Protein AF-A0A1S8A664-F1 (afdb_monomer_lite)

Secondary structure (DSSP, 8-state):
-PPPP----PPPP----------PPP-----S--------BBTTEEEEEEEEEEETTEEEEEEEEEEEB-TTS-B-SPPEEEEEEEEEBPTTSPBPSB-B---SSSS-SSPPPTTS-TTSSS-B-TTS-EEE----S--EEEEEETTEEEEE-----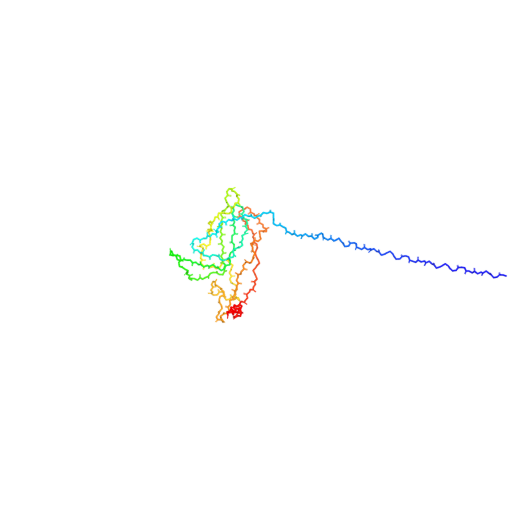EEE-TTTT------

pLDDT: mean 82.2, std 16.61, range [38.78, 96.88]

Foldseek 3Di:
DDDDDDDDDDDDDDDDDDDDDPPDPDDDDDDPDDDDDDAQDEQFKDFADWAWDDDPQKIKIKGAWMWGADPVRHTDDDIARMFIW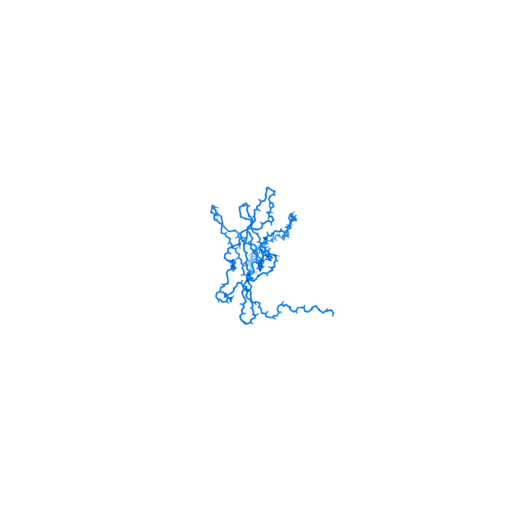MFGADPVRHTDSYTDDRPPDVAHPDADDPVQCRPDRFSQDPVRKGWHFGQNYYWAWDDDDPPDTDTDTDTDGDIGDPPPPDPPPPD

Radius of gyration: 29.85 Å; chains: 1; bounding box: 61×78×94 Å

Organism: Rosellinia necatrix (NCBI:txid77044)

Structure (mmCIF, N/CA/C/O backbone):
data_AF-A0A1S8A664-F1
#
_entry.id   AF-A0A1S8A664-F1
#
loop_
_atom_site.group_PDB
_atom_site.id
_atom_site.type_symbol
_atom_site.label_atom_id
_atom_site.label_alt_id
_atom_site.label_comp_id
_atom_site.label_asym_id
_atom_site.label_entity_id
_atom_site.label_seq_id
_atom_site.pdbx_PDB_ins_code
_atom_site.Cartn_x
_atom_site.Cartn_y
_atom_site.Cartn_z
_atom_site.occupancy
_atom_site.B_iso_or_equiv
_atom_site.auth_seq_id
_atom_site.auth_comp_id
_atom_site.auth_asym_id
_atom_site.auth_atom_id
_atom_site.pdbx_PDB_model_num
ATOM 1 N N . MET A 1 1 ? 40.380 54.993 78.491 1.00 42.16 1 MET A N 1
ATOM 2 C CA . MET A 1 1 ? 39.897 53.641 78.127 1.00 42.16 1 MET A CA 1
ATOM 3 C C . MET A 1 1 ? 39.178 53.740 76.793 1.00 42.16 1 MET A C 1
ATOM 5 O O . MET A 1 1 ? 38.246 54.526 76.678 1.00 42.16 1 MET A O 1
ATOM 9 N N . ALA A 1 2 ? 39.703 53.062 75.774 1.00 38.78 2 ALA A N 1
ATOM 10 C CA . ALA A 1 2 ? 39.316 53.223 74.375 1.00 38.78 2 ALA A CA 1
ATOM 11 C C . ALA A 1 2 ? 37.950 52.585 74.067 1.00 38.78 2 ALA A C 1
ATOM 13 O O . ALA A 1 2 ? 37.656 51.483 74.523 1.00 38.78 2 ALA A O 1
ATOM 14 N N . ARG A 1 3 ? 37.125 53.288 73.281 1.00 41.34 3 ARG A N 1
ATOM 15 C CA . ARG A 1 3 ? 35.865 52.784 72.720 1.00 41.34 3 ARG A CA 1
ATOM 16 C C . ARG A 1 3 ? 36.185 51.988 71.453 1.00 41.34 3 ARG A C 1
ATOM 18 O O . ARG A 1 3 ? 36.718 52.558 70.507 1.00 41.34 3 ARG A O 1
ATOM 25 N N . SER A 1 4 ? 35.873 50.694 71.450 1.00 48.16 4 SER A N 1
ATOM 26 C CA . SER A 1 4 ? 36.047 49.810 70.292 1.00 48.16 4 SER A CA 1
ATOM 27 C C . SER A 1 4 ? 34.729 49.717 69.522 1.00 48.16 4 SER A C 1
ATOM 29 O O . SER A 1 4 ? 33.709 49.323 70.088 1.00 48.16 4 SER A O 1
ATOM 31 N N . ALA A 1 5 ? 34.735 50.139 68.258 1.00 45.88 5 ALA A N 1
ATOM 32 C CA . ALA A 1 5 ? 33.584 50.086 67.365 1.00 45.88 5 ALA A CA 1
ATOM 33 C C . ALA A 1 5 ? 33.401 48.661 66.820 1.00 45.88 5 ALA A C 1
ATOM 35 O O . ALA A 1 5 ? 34.325 48.081 66.253 1.00 45.88 5 ALA A O 1
ATOM 36 N N . CYS A 1 6 ? 32.206 48.099 67.001 1.00 44.47 6 CYS A N 1
ATOM 37 C CA . CYS A 1 6 ? 31.838 46.780 66.499 1.00 44.47 6 CYS A CA 1
ATOM 38 C C . CYS A 1 6 ? 31.280 46.926 65.072 1.00 44.47 6 CYS A C 1
ATOM 40 O O . CYS A 1 6 ? 30.223 47.523 64.872 1.00 44.47 6 CYS A O 1
ATOM 42 N N . LEU A 1 7 ? 32.024 46.428 64.082 1.00 44.91 7 LEU A N 1
ATOM 43 C CA . LEU A 1 7 ? 31.610 46.345 62.681 1.00 44.91 7 LEU A CA 1
ATOM 44 C C . LEU A 1 7 ? 30.548 45.246 62.514 1.00 44.91 7 LEU A C 1
ATOM 46 O O . LEU A 1 7 ? 30.827 44.070 62.738 1.00 44.91 7 LEU A O 1
ATOM 50 N N . PHE A 1 8 ? 29.345 45.629 62.087 1.00 41.75 8 PHE A N 1
ATOM 51 C CA . PHE A 1 8 ? 28.297 44.706 61.652 1.00 41.75 8 PHE A CA 1
ATOM 52 C C . PHE A 1 8 ? 28.567 44.257 60.206 1.00 41.75 8 PHE A C 1
ATOM 54 O O . PHE A 1 8 ? 28.434 45.053 59.278 1.00 41.75 8 PHE A O 1
ATOM 61 N N . LEU A 1 9 ? 28.920 42.983 60.004 1.00 50.38 9 LEU A N 1
ATOM 62 C CA . LEU A 1 9 ? 28.879 42.331 58.690 1.00 50.38 9 LEU A CA 1
ATOM 63 C C . LEU A 1 9 ? 27.500 41.681 58.505 1.00 50.38 9 LEU A C 1
ATOM 65 O O . LEU A 1 9 ? 27.182 40.689 59.158 1.00 50.38 9 LEU A O 1
ATOM 69 N N . GLY A 1 10 ? 26.676 42.254 57.626 1.00 47.75 10 GLY A N 1
ATOM 70 C CA . GLY A 1 10 ? 25.411 41.659 57.194 1.00 47.75 10 GLY A CA 1
ATOM 71 C C . GLY A 1 10 ? 25.650 40.536 56.182 1.00 47.75 10 GLY A C 1
ATOM 72 O O . GLY A 1 10 ? 26.307 40.749 55.166 1.00 47.75 10 GLY A O 1
ATOM 73 N N . ALA A 1 11 ? 25.118 39.345 56.454 1.00 55.06 11 ALA A N 1
ATOM 74 C CA . ALA A 1 11 ? 25.136 38.219 55.526 1.00 55.06 11 ALA A CA 1
ATOM 75 C C . ALA A 1 11 ? 23.956 38.327 54.541 1.00 55.06 11 ALA A C 1
ATOM 77 O O . ALA A 1 11 ? 22.799 38.317 54.959 1.00 55.06 11 ALA A O 1
ATOM 78 N N . LEU A 1 12 ? 24.242 38.422 53.237 1.00 46.81 12 LEU A N 1
ATOM 79 C CA . LEU A 1 12 ? 23.242 38.225 52.183 1.00 46.81 12 LEU A CA 1
ATOM 80 C C . LEU A 1 12 ? 22.951 36.724 52.035 1.00 46.81 12 LEU A C 1
ATOM 82 O O . LEU A 1 12 ? 23.844 35.948 51.700 1.00 46.81 12 LEU A O 1
ATOM 86 N N . LEU A 1 13 ? 21.696 36.329 52.246 1.00 49.38 13 LEU A N 1
ATOM 87 C CA . LEU A 1 13 ? 21.186 35.000 51.908 1.00 49.38 13 LEU A CA 1
ATOM 88 C C . LEU A 1 13 ? 20.773 34.984 50.427 1.00 49.38 13 LEU A C 1
ATOM 90 O O . LEU A 1 13 ? 19.868 35.712 50.025 1.00 49.38 13 LEU A O 1
ATOM 94 N N . LEU A 1 14 ? 21.442 34.161 49.614 1.00 50.53 14 LEU A N 1
ATOM 95 C CA . LEU A 1 14 ? 20.975 33.779 48.278 1.00 50.53 14 LEU A CA 1
ATOM 96 C C . LEU A 1 14 ? 20.000 32.604 48.429 1.00 50.53 14 LEU A C 1
ATOM 98 O O . LEU A 1 14 ? 20.417 31.499 48.774 1.00 50.53 14 LEU A O 1
ATOM 102 N N . GLU A 1 15 ? 18.716 32.817 48.148 1.00 54.19 15 GLU A N 1
ATOM 103 C CA . GLU A 1 15 ? 17.753 31.721 48.020 1.00 54.19 15 GLU A CA 1
ATOM 104 C C . GLU A 1 15 ? 17.854 31.104 46.619 1.00 54.19 15 GLU A C 1
ATOM 106 O O . GLU A 1 15 ? 17.542 31.734 45.607 1.00 54.19 15 GLU A O 1
ATOM 111 N N . SER A 1 16 ? 18.306 29.852 46.543 1.00 59.06 16 SER A N 1
ATOM 112 C CA . SER A 1 16 ? 18.262 29.065 45.313 1.00 59.06 16 SER A CA 1
ATOM 113 C C . SER A 1 16 ? 16.860 28.484 45.119 1.00 59.06 16 SER A C 1
ATOM 115 O O . SER A 1 16 ? 16.439 27.605 45.873 1.00 59.06 16 SER A O 1
ATOM 117 N N . VAL A 1 17 ? 16.147 28.922 44.082 1.00 61.72 17 VAL A N 1
ATOM 118 C CA . VAL A 1 17 ? 14.888 28.295 43.659 1.00 61.72 17 VAL A CA 1
ATOM 119 C C . VAL A 1 17 ? 15.218 26.995 42.921 1.00 61.72 17 VAL A C 1
A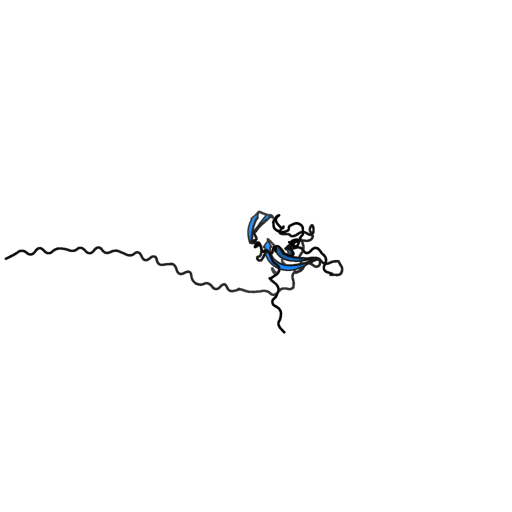TOM 121 O O . VAL A 1 17 ? 15.634 27.006 41.763 1.00 61.72 17 VAL A O 1
ATOM 124 N N . ALA A 1 18 ? 15.075 25.856 43.598 1.00 65.19 18 ALA A N 1
ATOM 125 C CA . ALA A 1 18 ? 15.209 24.551 42.964 1.00 65.19 18 ALA A CA 1
ATOM 126 C C . ALA A 1 18 ? 13.963 24.267 42.107 1.00 65.19 18 ALA A C 1
ATOM 128 O O . ALA A 1 18 ? 12.863 24.080 42.627 1.00 65.19 18 ALA A O 1
ATOM 129 N N . SER A 1 19 ? 14.125 24.226 40.782 1.00 66.25 19 SER A N 1
ATOM 130 C CA . SER A 1 19 ? 13.090 23.716 39.880 1.00 66.25 19 SER A CA 1
ATOM 131 C C . SER A 1 19 ? 13.012 22.197 40.039 1.00 66.25 19 SER A C 1
ATOM 133 O O . SER A 1 19 ? 13.909 21.468 39.614 1.00 66.25 19 SER A O 1
ATOM 135 N N . ALA A 1 20 ? 11.959 21.706 40.691 1.00 69.81 20 ALA A N 1
ATOM 136 C CA . ALA A 1 20 ? 11.691 20.279 40.761 1.00 69.81 20 ALA A CA 1
ATOM 137 C C . ALA A 1 20 ? 11.272 19.785 39.368 1.00 69.81 20 ALA A C 1
ATOM 139 O O . ALA A 1 20 ? 10.155 20.037 38.912 1.00 69.81 20 ALA A O 1
ATOM 140 N N . ALA A 1 21 ? 12.170 19.082 38.676 1.00 73.94 21 ALA A N 1
ATOM 141 C CA . ALA A 1 21 ? 11.826 18.390 37.442 1.00 73.94 21 ALA A CA 1
ATOM 142 C C . ALA A 1 21 ? 10.744 17.341 37.746 1.00 73.94 21 ALA A C 1
ATOM 144 O O . ALA A 1 21 ? 10.969 16.400 38.510 1.00 73.94 21 ALA A O 1
ATOM 145 N N . VAL A 1 22 ? 9.557 17.497 37.157 1.00 74.06 22 VAL A N 1
ATOM 146 C CA . VAL A 1 22 ? 8.490 16.497 37.258 1.00 74.06 22 VAL A CA 1
ATOM 147 C C . VAL A 1 22 ? 8.970 15.223 36.563 1.00 74.06 22 VAL A C 1
ATOM 149 O O . VAL A 1 22 ? 9.034 15.154 35.335 1.00 74.06 22 VAL A O 1
ATOM 152 N N . SER A 1 23 ? 9.316 14.209 37.354 1.00 76.62 23 SER A N 1
ATOM 153 C CA . SER A 1 23 ? 9.655 12.883 36.844 1.00 76.62 23 SER A CA 1
ATOM 154 C C . SER A 1 23 ? 8.410 12.265 36.208 1.00 76.62 23 SER A C 1
ATOM 156 O O . SER A 1 23 ? 7.440 11.930 36.894 1.00 76.62 23 SER A O 1
ATOM 158 N N . LYS A 1 24 ? 8.400 12.153 34.875 1.00 78.88 24 LYS A N 1
ATOM 159 C CA . LYS A 1 24 ? 7.338 11.434 34.166 1.00 78.88 24 LYS A CA 1
ATOM 160 C C . LYS A 1 24 ? 7.424 9.965 34.567 1.00 78.88 24 LYS A C 1
ATOM 162 O O . LYS A 1 24 ? 8.469 9.339 34.411 1.00 78.88 24 LYS A O 1
ATOM 167 N N . ARG A 1 25 ? 6.321 9.411 35.076 1.00 79.31 25 ARG A N 1
ATOM 168 C CA . ARG A 1 25 ? 6.238 7.988 35.417 1.00 79.31 25 ARG A CA 1
ATOM 169 C C . ARG A 1 25 ? 6.588 7.167 34.173 1.00 79.31 25 ARG A C 1
ATOM 171 O O . ARG A 1 25 ? 5.956 7.337 33.132 1.00 79.31 25 ARG A O 1
ATOM 178 N N . ALA A 1 26 ? 7.572 6.281 34.296 1.00 81.31 26 ALA A N 1
ATOM 179 C CA . ALA A 1 26 ? 7.859 5.303 33.259 1.00 81.31 26 ALA A CA 1
ATOM 180 C C . ALA A 1 26 ? 6.597 4.462 33.016 1.00 81.31 26 ALA A C 1
ATOM 182 O O . ALA A 1 26 ? 6.037 3.880 33.947 1.00 81.31 26 ALA A O 1
ATOM 183 N N . PHE A 1 27 ? 6.124 4.439 31.774 1.00 85.38 27 PHE A N 1
ATOM 184 C CA . PHE A 1 27 ? 4.978 3.646 31.355 1.00 85.38 27 PHE A CA 1
ATOM 185 C C . PHE A 1 27 ? 5.459 2.616 30.344 1.00 85.38 27 PHE A C 1
ATOM 187 O O . PHE A 1 27 ? 6.067 2.971 29.337 1.00 85.38 27 PHE A O 1
ATOM 194 N N . THR A 1 28 ? 5.187 1.344 30.623 1.00 89.88 28 THR A N 1
ATOM 195 C CA . THR A 1 28 ? 5.385 0.272 29.649 1.00 89.88 28 THR A CA 1
ATOM 196 C C . THR A 1 28 ? 4.029 -0.007 29.010 1.00 89.88 28 THR A C 1
ATOM 198 O O . THR A 1 28 ? 3.142 -0.496 29.713 1.00 89.88 28 THR A O 1
ATOM 201 N N . PRO A 1 29 ? 3.816 0.328 27.726 1.00 86.12 29 PRO A N 1
ATOM 202 C CA . PRO A 1 29 ? 2.579 -0.018 27.044 1.00 86.12 29 PRO A CA 1
ATOM 203 C C . PRO A 1 29 ? 2.414 -1.537 27.019 1.00 86.12 29 PRO A C 1
ATOM 205 O O . PRO A 1 29 ? 3.325 -2.265 26.633 1.00 86.12 29 PRO A O 1
ATOM 208 N N . THR A 1 30 ? 1.240 -2.009 27.425 1.00 89.25 30 THR A N 1
ATOM 209 C CA . THR A 1 30 ? 0.866 -3.421 27.361 1.00 89.25 30 THR A CA 1
ATOM 210 C C . THR A 1 30 ? -0.339 -3.595 26.447 1.00 89.25 30 THR A C 1
ATOM 212 O O . THR A 1 30 ? -1.238 -2.752 26.391 1.00 89.25 30 THR A O 1
ATOM 215 N N . VAL A 1 31 ? -0.355 -4.694 25.694 1.00 87.38 31 VAL A N 1
ATOM 216 C CA . VAL A 1 31 ? -1.506 -5.064 24.867 1.00 87.38 31 VAL A CA 1
ATOM 217 C C . VAL A 1 31 ? -2.612 -5.564 25.791 1.00 87.38 31 VAL A C 1
ATOM 219 O O . VAL A 1 31 ? -2.407 -6.515 26.539 1.00 87.38 31 VAL A O 1
ATOM 222 N N . LYS A 1 32 ? -3.792 -4.936 25.738 1.00 89.88 32 LYS A N 1
ATOM 223 C CA . LYS A 1 32 ? -4.950 -5.350 26.549 1.00 89.88 32 LYS A CA 1
ATOM 224 C C . LYS A 1 32 ? -5.502 -6.713 26.114 1.00 89.88 32 LYS A C 1
ATOM 226 O O . LYS A 1 32 ? -5.881 -7.518 26.955 1.00 89.88 32 LYS A O 1
ATOM 231 N N . SER A 1 33 ? -5.566 -6.951 24.807 1.00 89.31 33 SER A N 1
ATOM 232 C CA . SER A 1 33 ? -6.053 -8.191 24.200 1.00 89.31 33 SER A CA 1
ATOM 233 C C . SER A 1 33 ? -5.615 -8.269 22.740 1.00 89.31 33 SER A C 1
ATOM 235 O O . SER A 1 33 ? -5.504 -7.236 22.080 1.00 89.31 33 SER A O 1
ATOM 237 N N . ALA A 1 34 ? -5.438 -9.482 22.223 1.00 86.88 34 ALA A N 1
ATOM 238 C CA . ALA A 1 34 ? -5.231 -9.750 20.803 1.00 86.88 34 ALA A CA 1
ATOM 239 C C . ALA A 1 34 ? -6.225 -10.824 20.347 1.00 86.88 34 ALA A C 1
ATOM 241 O O . ALA A 1 34 ? -6.526 -11.748 21.099 1.00 86.88 34 ALA A O 1
ATOM 242 N N . THR A 1 35 ? -6.747 -10.689 19.130 1.00 85.00 35 THR A N 1
ATOM 243 C CA . THR A 1 35 ? -7.629 -11.685 18.507 1.00 85.00 35 THR A CA 1
ATOM 244 C C . THR A 1 35 ? -6.914 -12.256 17.296 1.00 85.00 35 THR A C 1
ATOM 246 O O . THR A 1 35 ? -6.443 -11.497 16.450 1.00 85.00 35 THR A O 1
ATOM 249 N N 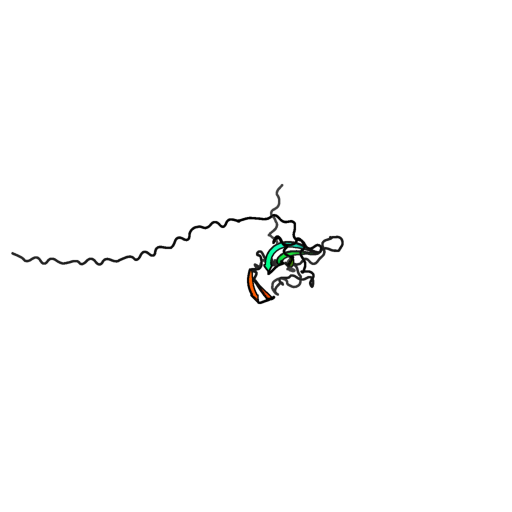. VAL A 1 36 ? -6.815 -13.582 17.222 1.00 86.62 36 VAL A N 1
ATOM 250 C CA . VAL A 1 36 ? -6.307 -14.265 16.030 1.00 86.62 36 VAL A CA 1
ATOM 251 C C . VAL A 1 36 ? -7.447 -14.375 15.030 1.00 86.62 36 VAL A C 1
ATOM 253 O O . VAL A 1 36 ? -8.538 -14.827 15.373 1.00 86.62 36 VAL A O 1
ATOM 256 N N . ILE A 1 37 ? -7.185 -13.962 13.798 1.00 86.19 37 ILE A N 1
ATOM 257 C CA . ILE A 1 37 ? -8.124 -14.052 12.684 1.00 86.19 37 ILE A CA 1
ATOM 258 C C . ILE A 1 37 ? -7.475 -14.799 11.519 1.00 86.19 37 ILE A C 1
ATOM 260 O O . ILE A 1 37 ? -6.257 -14.980 11.488 1.00 86.19 37 ILE A O 1
ATOM 264 N N . GLY A 1 38 ? -8.304 -15.257 10.579 1.00 86.44 38 GLY A N 1
ATOM 265 C CA . GLY A 1 38 ? -7.831 -15.873 9.341 1.00 86.44 38 GLY A CA 1
ATOM 266 C C . GLY A 1 38 ? -7.071 -14.889 8.449 1.00 86.44 38 GLY A C 1
ATOM 267 O O . GLY A 1 38 ? -7.039 -13.686 8.708 1.00 86.44 38 GLY A O 1
ATOM 268 N N . ASN A 1 39 ? -6.477 -15.410 7.374 1.00 87.94 39 ASN A N 1
ATOM 269 C CA . ASN A 1 39 ? -5.797 -14.568 6.399 1.00 87.94 39 ASN A CA 1
ATOM 270 C C . ASN A 1 39 ? -6.799 -13.628 5.714 1.00 87.94 39 ASN A C 1
ATOM 272 O O . ASN A 1 39 ? -7.818 -14.084 5.194 1.00 87.94 39 ASN A O 1
ATOM 276 N N . ILE A 1 40 ? -6.493 -12.334 5.715 1.00 89.38 40 ILE A N 1
ATOM 277 C CA . ILE A 1 40 ? -7.262 -11.314 5.006 1.00 89.38 40 ILE A CA 1
ATOM 278 C C . ILE A 1 40 ? -6.634 -11.162 3.621 1.00 89.38 40 ILE A C 1
ATOM 280 O O . ILE A 1 40 ? -5.477 -10.760 3.517 1.00 89.38 40 ILE A O 1
ATOM 284 N N . ALA A 1 41 ? -7.369 -11.512 2.566 1.00 89.69 41 ALA A N 1
ATOM 285 C CA . ALA A 1 41 ? -6.800 -11.680 1.234 1.00 89.69 41 ALA A CA 1
ATOM 286 C C . ALA A 1 41 ? -7.741 -11.242 0.110 1.00 89.69 41 ALA A C 1
ATOM 288 O O . ALA A 1 41 ? -8.963 -11.199 0.253 1.00 89.69 41 ALA A O 1
ATOM 289 N N . ASP A 1 42 ? -7.137 -10.959 -1.037 1.00 88.94 42 ASP A N 1
ATOM 290 C CA . ASP A 1 42 ? -7.807 -10.735 -2.311 1.00 88.94 42 ASP A CA 1
ATOM 291 C C . ASP A 1 42 ? -7.457 -11.903 -3.242 1.00 88.94 42 ASP A C 1
ATOM 293 O O . ASP A 1 42 ? -6.282 -12.253 -3.367 1.00 88.94 42 ASP A O 1
ATOM 297 N N . PRO A 1 43 ? -8.447 -12.549 -3.878 1.00 87.19 43 PRO A N 1
ATOM 298 C CA . PRO A 1 43 ? -8.197 -13.727 -4.702 1.00 87.19 43 PRO A CA 1
ATOM 299 C C . PRO A 1 43 ? -7.383 -13.429 -5.970 1.00 87.19 43 PRO A C 1
ATOM 301 O O . PRO A 1 43 ? -6.838 -14.356 -6.563 1.00 87.19 43 PRO A O 1
ATOM 304 N N . ALA A 1 44 ? -7.292 -12.168 -6.404 1.00 86.75 44 ALA A N 1
ATOM 305 C CA . ALA A 1 44 ? -6.600 -11.792 -7.637 1.00 86.75 44 ALA A CA 1
ATOM 306 C C . ALA A 1 44 ? -5.148 -11.331 -7.419 1.00 86.75 44 ALA A C 1
ATOM 308 O O . ALA A 1 44 ? -4.412 -11.125 -8.390 1.00 86.75 44 ALA A O 1
ATOM 309 N N . ILE A 1 45 ? -4.726 -11.118 -6.170 1.00 88.62 45 ILE A N 1
ATOM 310 C CA . ILE A 1 45 ? -3.447 -10.480 -5.854 1.00 88.62 45 ILE A CA 1
ATOM 311 C C . ILE A 1 45 ? -2.934 -10.897 -4.478 1.00 88.62 45 ILE A C 1
ATOM 313 O O . ILE A 1 45 ? -3.643 -10.833 -3.478 1.00 88.62 45 ILE A O 1
ATOM 317 N N . ASN A 1 46 ? -1.655 -11.248 -4.411 1.00 90.06 46 ASN A N 1
ATOM 318 C CA . ASN A 1 46 ? -0.955 -11.400 -3.146 1.00 90.06 46 ASN A CA 1
ATOM 319 C C . ASN A 1 46 ? -0.373 -10.057 -2.725 1.00 90.06 46 ASN A C 1
ATOM 321 O O . ASN A 1 46 ? 0.328 -9.404 -3.500 1.00 90.06 46 ASN A O 1
ATOM 325 N N . ARG A 1 47 ? -0.698 -9.644 -1.504 1.00 89.56 47 ARG A N 1
ATOM 326 C CA . ARG A 1 47 ? -0.240 -8.396 -0.909 1.00 89.56 47 ARG A CA 1
ATOM 327 C C . ARG A 1 47 ? 0.704 -8.718 0.232 1.00 89.56 47 ARG A C 1
ATOM 329 O O . ARG A 1 47 ? 0.325 -9.427 1.162 1.00 89.56 47 ARG A O 1
ATOM 336 N N . ASP A 1 48 ? 1.905 -8.160 0.181 1.00 84.56 48 ASP A N 1
ATOM 337 C CA . ASP A 1 48 ? 2.866 -8.319 1.259 1.00 84.56 48 ASP A CA 1
ATOM 338 C C . ASP A 1 48 ? 2.692 -7.214 2.317 1.00 84.56 48 ASP A C 1
ATOM 340 O O . ASP A 1 48 ? 2.577 -6.025 2.008 1.00 84.56 48 ASP A O 1
ATOM 344 N N . SER A 1 49 ? 2.721 -7.611 3.594 1.00 88.00 49 SER A N 1
ATOM 345 C CA . SER A 1 49 ? 2.960 -6.716 4.731 1.00 88.00 49 SER A CA 1
ATOM 346 C C . SER A 1 49 ? 2.042 -5.488 4.786 1.00 88.00 49 SER A C 1
ATOM 348 O O . SER A 1 49 ? 2.479 -4.342 4.663 1.00 88.00 49 SER A O 1
ATOM 350 N N . CYS A 1 50 ? 0.749 -5.731 4.974 1.00 90.75 50 CYS A N 1
ATOM 351 C CA . CYS A 1 50 ? -0.254 -4.678 5.050 1.00 90.75 50 CYS A CA 1
ATOM 352 C C . CYS A 1 50 ? -0.332 -4.013 6.431 1.00 90.75 50 CYS A C 1
ATOM 354 O O . CYS A 1 50 ? -0.312 -4.681 7.464 1.00 90.75 50 CYS A O 1
ATOM 356 N N . GLY A 1 51 ? -0.538 -2.697 6.436 1.00 92.19 51 GLY A N 1
ATOM 357 C CA . GLY A 1 51 ? -1.050 -1.947 7.581 1.00 92.19 51 GLY A CA 1
ATOM 358 C C . GLY A 1 51 ? -2.505 -1.542 7.350 1.00 92.19 51 GLY A C 1
ATOM 359 O O . GLY A 1 51 ? -2.880 -1.216 6.222 1.00 92.19 51 GLY A O 1
ATOM 360 N N . SER A 1 52 ? -3.325 -1.535 8.406 1.00 92.94 52 SER A N 1
ATOM 361 C CA . SER A 1 52 ? -4.737 -1.142 8.316 1.00 92.94 52 SER A CA 1
ATOM 362 C C . SER A 1 52 ? -5.150 -0.066 9.297 1.00 92.94 52 SER A C 1
ATOM 364 O O . SER A 1 52 ? -4.753 -0.096 10.463 1.00 92.94 52 SER A O 1
ATOM 366 N N . VAL A 1 53 ? -6.064 0.793 8.856 1.00 94.12 53 VAL A N 1
ATOM 367 C CA . VAL A 1 53 ? -6.797 1.719 9.719 1.00 94.12 53 VAL A CA 1
ATOM 368 C C . VAL A 1 53 ? -8.299 1.519 9.554 1.00 94.12 53 VAL A C 1
ATOM 370 O O . VAL A 1 53 ? -8.790 1.240 8.461 1.00 94.12 53 VAL A O 1
ATOM 373 N N . ARG A 1 54 ? -9.052 1.653 10.646 1.00 93.50 54 ARG A N 1
ATOM 374 C CA . ARG A 1 54 ? -10.515 1.633 10.596 1.00 93.50 54 ARG A CA 1
ATOM 375 C C . ARG A 1 54 ? -11.038 2.982 10.106 1.00 93.50 54 ARG A C 1
ATOM 377 O O . ARG A 1 54 ? -10.715 4.015 10.686 1.00 93.50 54 ARG A O 1
ATOM 384 N N . ILE A 1 55 ? -11.885 2.955 9.083 1.00 93.44 55 ILE A N 1
ATOM 385 C CA . ILE A 1 55 ? -12.605 4.112 8.549 1.00 93.44 55 ILE A CA 1
ATOM 386 C C . ILE A 1 55 ? -14.089 3.741 8.493 1.00 93.44 55 ILE A C 1
ATOM 388 O O . ILE A 1 55 ? -14.513 2.938 7.663 1.00 93.44 55 ILE A O 1
ATOM 392 N N . GLY A 1 56 ? -14.874 4.306 9.414 1.00 91.00 56 GLY A N 1
ATOM 393 C CA . GLY A 1 56 ? -16.282 3.947 9.588 1.00 91.00 56 GLY A CA 1
ATOM 394 C C . GLY A 1 56 ? -16.464 2.471 9.964 1.00 91.00 56 GLY A C 1
ATOM 395 O O . GLY A 1 56 ? -15.925 1.987 10.968 1.00 91.00 56 GLY A O 1
ATOM 396 N N . ASP A 1 57 ? -17.234 1.764 9.145 1.00 91.62 57 ASP A N 1
ATOM 397 C CA . ASP A 1 57 ? -17.551 0.336 9.228 1.00 91.62 57 ASP A CA 1
ATOM 398 C C . ASP A 1 57 ? -16.636 -0.542 8.356 1.00 91.62 57 ASP A C 1
ATOM 400 O O . ASP A 1 57 ? -16.913 -1.724 8.150 1.00 91.62 57 ASP A O 1
ATOM 404 N N . ARG A 1 58 ? -15.510 0.004 7.876 1.00 93.94 58 ARG A N 1
ATOM 405 C CA . ARG A 1 58 ? -14.544 -0.715 7.036 1.00 93.94 58 ARG A CA 1
ATOM 406 C C . ARG A 1 58 ? -13.108 -0.556 7.522 1.00 93.94 58 ARG A C 1
ATOM 408 O O . ARG A 1 58 ? -12.749 0.430 8.166 1.00 93.94 58 ARG A O 1
ATOM 415 N N . ALA A 1 59 ? -12.270 -1.530 7.199 1.00 94.50 59 ALA A N 1
ATOM 416 C CA . ALA A 1 59 ? -10.823 -1.443 7.316 1.00 94.50 59 ALA A CA 1
ATOM 417 C C . ALA A 1 59 ? -10.242 -1.005 5.969 1.00 94.50 59 ALA A C 1
ATOM 419 O O . ALA A 1 59 ? -10.538 -1.615 4.942 1.00 94.50 59 ALA A O 1
ATOM 420 N N . PHE A 1 60 ? -9.422 0.041 5.981 1.00 94.44 60 PHE A N 1
ATOM 421 C CA . PHE A 1 60 ? -8.614 0.453 4.842 1.00 94.44 60 PHE A CA 1
ATOM 422 C C . PHE A 1 60 ? -7.208 -0.111 4.993 1.00 94.44 60 PHE A C 1
ATOM 424 O O . PHE A 1 60 ? -6.555 0.137 6.008 1.00 94.44 60 PHE A O 1
ATOM 431 N N . TRP A 1 61 ? -6.752 -0.846 3.986 1.00 93.25 61 TRP A N 1
ATOM 432 C CA . TRP A 1 61 ? -5.453 -1.503 3.951 1.00 93.25 61 TRP A CA 1
ATOM 433 C C . TRP A 1 61 ? -4.534 -0.786 2.979 1.00 93.25 61 TRP A C 1
ATOM 435 O O . TRP A 1 61 ? -4.919 -0.520 1.842 1.00 93.25 61 TRP A O 1
ATOM 445 N N . THR A 1 62 ? -3.298 -0.558 3.399 1.00 93.00 62 THR A N 1
ATOM 446 C CA . THR A 1 62 ? -2.191 -0.204 2.509 1.00 93.00 62 THR A CA 1
ATOM 447 C C . THR A 1 62 ? -1.112 -1.257 2.653 1.00 93.00 62 THR A C 1
ATOM 449 O O . THR A 1 62 ? -0.689 -1.550 3.772 1.00 93.00 62 THR A O 1
ATOM 452 N N . CYS A 1 63 ? -0.676 -1.821 1.537 1.00 91.06 63 CYS A N 1
ATOM 453 C CA . CYS A 1 63 ? 0.242 -2.949 1.515 1.00 91.06 63 CYS A CA 1
ATOM 454 C C . CYS A 1 63 ? 1.489 -2.624 0.705 1.00 91.06 63 CYS A C 1
ATOM 456 O O . CYS A 1 63 ? 1.445 -1.810 -0.225 1.00 91.06 63 CYS A O 1
ATOM 458 N N . ARG A 1 64 ? 2.587 -3.283 1.070 1.00 90.94 64 ARG A N 1
ATOM 459 C CA . ARG A 1 64 ? 3.827 -3.311 0.295 1.00 90.94 64 ARG A CA 1
ATOM 460 C C . ARG A 1 64 ? 3.679 -4.337 -0.834 1.00 90.94 64 ARG A C 1
ATOM 462 O O . ARG A 1 64 ? 2.707 -5.090 -0.858 1.00 90.94 64 ARG A O 1
ATOM 469 N N . ASP A 1 65 ? 4.601 -4.290 -1.792 1.00 88.00 65 ASP A N 1
ATOM 470 C CA . ASP A 1 65 ? 4.903 -5.303 -2.813 1.00 88.00 65 ASP A CA 1
ATOM 471 C C . ASP A 1 65 ? 3.739 -6.256 -3.132 1.00 88.00 65 ASP A C 1
ATOM 473 O O . ASP A 1 65 ? 3.469 -7.235 -2.440 1.00 88.00 65 ASP A O 1
ATOM 477 N N . SER A 1 66 ? 3.002 -5.931 -4.189 1.00 89.69 66 SER A N 1
ATOM 478 C CA . SER A 1 66 ? 1.780 -6.626 -4.566 1.00 89.69 66 SER A CA 1
ATOM 479 C C . SER A 1 66 ? 1.933 -7.340 -5.910 1.00 89.69 66 SER A C 1
ATOM 481 O O . SER A 1 66 ? 2.334 -6.740 -6.912 1.00 89.69 66 SER A O 1
ATOM 483 N N . GLN A 1 67 ? 1.611 -8.633 -5.910 1.00 91.31 67 GLN A N 1
ATOM 484 C CA . GLN A 1 67 ? 1.829 -9.577 -7.002 1.00 91.31 67 GLN A CA 1
ATOM 485 C C . GLN A 1 67 ? 0.482 -10.076 -7.539 1.00 91.31 67 GLN A C 1
ATOM 487 O O . GLN A 1 67 ? -0.189 -10.847 -6.850 1.00 91.31 67 GLN A O 1
ATOM 492 N N . PRO A 1 68 ? 0.055 -9.656 -8.745 1.00 89.75 68 PRO A N 1
ATOM 493 C CA . PRO A 1 68 ? -1.180 -10.155 -9.338 1.00 89.75 68 PRO A CA 1
ATOM 494 C C . PRO A 1 68 ? -1.044 -11.608 -9.800 1.00 89.75 68 PRO A C 1
ATOM 496 O O . PRO A 1 68 ? 0.057 -12.067 -10.122 1.00 89.75 68 PRO A O 1
ATOM 499 N N . TYR A 1 69 ? -2.180 -12.291 -9.909 1.00 88.81 69 TYR A N 1
ATOM 500 C CA . TYR A 1 69 ? -2.298 -13.638 -10.464 1.00 88.81 69 TYR A CA 1
ATOM 501 C C . TYR A 1 69 ? -3.184 -13.658 -11.712 1.00 88.81 69 TYR A C 1
ATOM 503 O O . TYR A 1 69 ? -4.047 -12.796 -11.892 1.00 88.81 69 TYR A O 1
ATOM 511 N N . ASP A 1 70 ? -2.971 -14.642 -12.584 1.00 87.44 70 ASP A N 1
ATOM 512 C CA . ASP A 1 70 ? -3.942 -14.989 -13.620 1.00 87.44 70 ASP A CA 1
ATOM 513 C C . ASP A 1 70 ? -5.091 -15.850 -13.057 1.00 87.44 70 ASP A C 1
ATOM 515 O O . ASP A 1 70 ? -5.132 -16.183 -11.872 1.00 87.44 70 ASP A O 1
ATOM 519 N N . GLY A 1 71 ? -6.044 -16.226 -13.915 1.00 86.44 71 GLY A N 1
ATOM 520 C CA . GLY A 1 71 ? -7.190 -17.056 -13.520 1.00 86.44 71 GLY A CA 1
ATOM 521 C C . GLY A 1 71 ? -6.831 -18.470 -13.041 1.00 86.44 71 GLY A C 1
ATOM 522 O O . GLY A 1 71 ? -7.688 -19.135 -12.466 1.00 86.44 71 GLY A O 1
ATOM 523 N N . ASN A 1 72 ? -5.588 -18.919 -13.243 1.00 90.00 72 ASN A N 1
ATOM 524 C CA . ASN A 1 72 ? -5.074 -20.201 -12.760 1.00 90.00 72 ASN A CA 1
ATOM 525 C C . ASN A 1 72 ? -4.256 -20.048 -11.465 1.00 90.00 72 ASN A C 1
ATOM 527 O O . ASN A 1 72 ? -3.693 -21.028 -10.978 1.00 90.00 72 ASN A O 1
ATOM 531 N N . GLY A 1 73 ? -4.159 -18.833 -10.912 1.00 87.88 73 GLY A N 1
ATOM 532 C CA . GLY A 1 73 ? -3.354 -18.548 -9.725 1.00 87.88 73 GLY A CA 1
ATOM 533 C C . GLY A 1 73 ? -1.855 -18.410 -10.009 1.00 87.88 73 GLY A C 1
ATOM 534 O O . GLY A 1 73 ? -1.054 -18.446 -9.075 1.00 87.88 73 GLY A O 1
ATOM 535 N N . VAL A 1 74 ? -1.444 -18.257 -11.272 1.00 91.69 74 VAL A N 1
ATOM 536 C CA . VAL A 1 74 ? -0.030 -18.096 -11.639 1.00 91.69 74 VAL A CA 1
ATOM 537 C C . VAL A 1 74 ? 0.376 -16.624 -11.495 1.00 91.69 74 VAL A C 1
ATOM 539 O O . VAL A 1 74 ? -0.340 -15.756 -11.999 1.00 91.69 74 VAL A O 1
ATOM 542 N N . PRO A 1 75 ? 1.496 -16.298 -10.813 1.00 91.50 75 PRO A N 1
ATOM 543 C CA . PRO A 1 75 ? 1.978 -14.922 -10.699 1.00 91.50 75 PRO A CA 1
ATOM 544 C C . PRO A 1 75 ? 2.196 -14.266 -12.069 1.00 91.50 75 PRO A C 1
ATOM 546 O O . PRO A 1 75 ? 2.794 -14.865 -12.961 1.00 91.50 75 PRO A O 1
ATOM 549 N N . THR A 1 76 ? 1.763 -13.014 -12.230 1.00 90.25 76 THR A N 1
ATOM 550 C CA . THR A 1 76 ? 1.904 -12.249 -13.482 1.00 90.25 76 THR A CA 1
ATOM 551 C C . THR A 1 76 ? 2.620 -10.917 -13.284 1.00 90.25 76 THR A C 1
ATOM 553 O O . THR A 1 76 ? 2.603 -10.328 -12.211 1.00 90.25 76 THR A O 1
ATOM 556 N N . LEU A 1 77 ? 3.261 -10.401 -14.331 1.00 88.81 77 LEU A N 1
ATOM 557 C CA . LEU A 1 77 ? 3.866 -9.068 -14.301 1.00 88.81 77 LEU A CA 1
ATOM 558 C C . LEU A 1 77 ? 2.909 -7.997 -14.862 1.00 88.81 77 LEU A C 1
ATOM 560 O O . LEU A 1 77 ? 2.037 -8.315 -15.676 1.00 88.81 77 LEU A O 1
ATOM 564 N N . PRO A 1 78 ? 3.079 -6.722 -14.464 1.00 87.56 78 PRO A N 1
ATOM 565 C CA . PRO A 1 78 ? 4.109 -6.221 -13.550 1.00 87.56 78 PRO A CA 1
ATOM 566 C C . PRO A 1 78 ? 3.739 -6.359 -12.063 1.00 87.56 78 PRO A C 1
ATOM 568 O O . PRO A 1 78 ? 2.566 -6.394 -11.701 1.00 87.56 78 PRO A O 1
ATOM 571 N N . LEU A 1 79 ? 4.767 -6.371 -11.208 1.00 89.12 79 LEU A N 1
ATOM 572 C CA . LEU A 1 79 ? 4.646 -6.159 -9.762 1.00 89.12 79 LEU A CA 1
ATOM 573 C C . LEU A 1 79 ? 4.311 -4.697 -9.453 1.00 89.12 79 LEU A C 1
ATOM 575 O O . LEU A 1 79 ? 4.797 -3.791 -10.140 1.00 89.12 79 LEU A O 1
ATOM 579 N N . TRP A 1 80 ? 3.563 -4.450 -8.380 1.00 90.06 80 TRP A N 1
ATOM 580 C CA . TRP A 1 80 ? 3.296 -3.097 -7.881 1.00 90.06 80 TRP A CA 1
ATOM 581 C C . TRP A 1 80 ? 3.967 -2.891 -6.533 1.00 90.06 80 TRP A C 1
ATOM 583 O O . TRP A 1 80 ? 3.826 -3.715 -5.639 1.00 90.06 80 TRP A O 1
ATOM 593 N N . SER A 1 81 ? 4.680 -1.782 -6.362 1.00 91.12 81 SER A N 1
ATOM 594 C CA . SER A 1 81 ? 5.369 -1.477 -5.103 1.00 91.12 81 SER A CA 1
ATOM 595 C C . SER A 1 81 ? 4.420 -1.296 -3.926 1.00 91.12 81 SER A C 1
ATOM 597 O O . SER A 1 81 ? 4.778 -1.586 -2.788 1.00 91.12 81 SER A O 1
ATOM 599 N N . THR A 1 82 ? 3.205 -0.822 -4.202 1.00 91.12 82 THR A N 1
ATOM 600 C CA . THR A 1 82 ? 2.162 -0.626 -3.203 1.00 91.12 82 THR A CA 1
ATOM 601 C C . THR A 1 82 ? 0.788 -0.882 -3.782 1.00 91.12 82 THR A C 1
ATOM 603 O O . THR A 1 82 ? 0.524 -0.612 -4.955 1.00 91.12 82 THR A O 1
ATOM 606 N N . SER A 1 83 ? -0.120 -1.339 -2.931 1.00 91.00 83 SER A N 1
ATOM 607 C CA . SER A 1 83 ? -1.542 -1.398 -3.247 1.00 91.00 83 SER A CA 1
ATOM 608 C C . SER A 1 83 ? -2.377 -0.952 -2.053 1.00 91.00 83 SER A C 1
ATOM 610 O O . SER A 1 83 ? -1.887 -0.860 -0.924 1.00 91.00 83 SER A O 1
ATOM 612 N N . ALA A 1 84 ? -3.646 -0.657 -2.317 1.00 91.50 84 ALA A N 1
ATOM 613 C CA . ALA A 1 84 ? -4.625 -0.384 -1.284 1.00 91.50 84 ALA A CA 1
ATOM 614 C C . ALA A 1 84 ? -5.902 -1.178 -1.533 1.00 91.50 84 ALA A C 1
ATOM 616 O O . ALA A 1 84 ? -6.256 -1.461 -2.679 1.00 91.50 84 ALA A O 1
ATOM 617 N N . SER A 1 85 ? -6.581 -1.537 -0.450 1.00 92.56 85 SER A N 1
ATOM 618 C CA . SER A 1 85 ? -7.836 -2.281 -0.494 1.00 92.56 85 SER A CA 1
ATOM 619 C C . SER A 1 85 ? -8.696 -1.985 0.729 1.00 92.56 85 SER A C 1
ATOM 621 O O . SER A 1 85 ? -8.294 -1.274 1.652 1.00 92.56 85 SER A O 1
ATOM 623 N N . TRP A 1 86 ? -9.901 -2.530 0.721 1.00 94.06 86 TRP A N 1
ATOM 624 C CA . TRP A 1 86 ? -10.892 -2.417 1.772 1.00 94.06 86 TRP A CA 1
ATOM 625 C C . TRP A 1 86 ? -11.331 -3.797 2.236 1.00 94.06 86 TRP A C 1
ATOM 627 O O . TRP A 1 86 ? -11.424 -4.722 1.437 1.00 94.06 86 TRP A O 1
ATOM 637 N N . SER A 1 87 ? -11.684 -3.906 3.509 1.00 94.81 87 SER A N 1
ATOM 638 C CA . SER A 1 87 ? -12.494 -5.008 4.034 1.00 94.81 87 SER A CA 1
ATOM 639 C C . SER A 1 87 ? -13.632 -4.423 4.855 1.00 94.81 87 SER A C 1
ATOM 641 O O . SER A 1 87 ? -13.469 -3.379 5.486 1.00 94.81 87 SER A O 1
ATOM 643 N N . ASN A 1 88 ? -14.789 -5.075 4.861 1.00 95.94 88 ASN A N 1
ATOM 644 C CA . ASN A 1 88 ? -15.878 -4.676 5.753 1.00 95.94 88 ASN A CA 1
ATOM 645 C C . ASN A 1 88 ? -15.575 -5.119 7.186 1.00 95.94 88 ASN A C 1
ATOM 647 O O . ASN A 1 88 ? -14.708 -5.961 7.394 1.00 95.94 88 ASN A O 1
ATOM 651 N N . PHE A 1 89 ? -16.271 -4.573 8.176 1.00 93.81 89 PHE A N 1
ATOM 652 C CA . PHE A 1 89 ? -16.336 -5.177 9.504 1.00 93.81 89 PHE A CA 1
ATOM 653 C C . PHE A 1 89 ? -17.600 -6.029 9.635 1.00 93.81 89 PHE A C 1
ATOM 655 O O . PHE A 1 89 ? -18.675 -5.653 9.170 1.00 93.81 89 PHE A O 1
ATOM 662 N N . LYS A 1 90 ? -17.468 -7.179 10.292 1.00 91.06 90 LYS A N 1
ATOM 663 C CA . LYS A 1 90 ? -18.585 -8.031 10.699 1.00 91.06 90 LYS A CA 1
ATOM 664 C C . LYS A 1 90 ? -19.291 -7.434 11.918 1.00 91.06 90 LYS A C 1
ATOM 666 O O . LYS A 1 90 ? -18.772 -6.538 12.585 1.00 91.06 90 LYS A O 1
ATOM 671 N N . ALA A 1 91 ? -20.460 -7.981 12.251 1.00 90.69 91 ALA A N 1
ATOM 672 C CA . ALA A 1 91 ? -21.245 -7.557 13.414 1.00 90.69 91 ALA A CA 1
ATOM 673 C C . ALA A 1 91 ? -20.492 -7.705 14.753 1.00 90.69 91 ALA A C 1
ATOM 675 O O . ALA A 1 91 ? -20.744 -6.946 15.683 1.00 90.69 91 ALA A O 1
ATOM 676 N N . ASP A 1 92 ? -19.547 -8.646 14.841 1.00 89.00 92 ASP A N 1
ATOM 677 C CA . ASP A 1 92 ? -18.686 -8.858 16.013 1.00 89.00 92 ASP A CA 1
ATOM 678 C C . ASP A 1 92 ? -17.492 -7.881 16.095 1.00 89.00 92 ASP A C 1
ATOM 680 O O . ASP A 1 92 ? -16.705 -7.934 17.039 1.00 89.00 92 ASP A O 1
ATOM 684 N N . GLY A 1 93 ? -17.353 -6.975 15.122 1.00 87.25 93 GLY A N 1
ATOM 685 C CA . GLY A 1 93 ? -16.277 -5.990 15.059 1.00 87.25 93 GLY A CA 1
ATOM 686 C C . GLY A 1 93 ? -14.956 -6.513 14.490 1.00 87.25 93 GLY A C 1
ATOM 687 O O . GLY A 1 93 ? -13.985 -5.754 14.471 1.00 87.25 93 GLY A O 1
ATOM 688 N N . THR A 1 94 ? -14.894 -7.756 14.003 1.00 88.75 94 THR A N 1
ATOM 689 C CA . THR A 1 94 ? -13.732 -8.281 13.265 1.00 88.75 94 THR A CA 1
ATOM 690 C C . THR A 1 94 ? -13.802 -7.906 11.781 1.00 88.75 94 THR A C 1
ATOM 692 O O . THR A 1 94 ? -14.901 -7.793 11.232 1.00 88.75 94 THR A O 1
ATOM 695 N N . PRO A 1 95 ? -12.667 -7.657 11.103 1.00 89.88 95 PRO A N 1
ATOM 696 C CA . PRO A 1 95 ? -12.684 -7.408 9.669 1.00 89.88 95 PRO A CA 1
ATOM 697 C C . PRO A 1 95 ? -13.085 -8.678 8.908 1.00 89.88 95 PRO A C 1
ATOM 699 O O . PRO A 1 95 ? -12.770 -9.804 9.302 1.00 89.88 95 PRO A O 1
ATOM 702 N N . ASP A 1 96 ? -13.771 -8.489 7.790 1.00 93.56 96 ASP A N 1
ATOM 703 C CA . ASP A 1 96 ? -14.018 -9.538 6.821 1.00 93.56 96 ASP A CA 1
ATOM 704 C C . ASP A 1 96 ? -12.704 -10.013 6.206 1.00 93.56 96 ASP A C 1
ATOM 706 O O . ASP A 1 96 ? -11.760 -9.240 6.032 1.00 93.56 96 ASP A O 1
ATOM 710 N N . LEU A 1 97 ? -12.650 -11.300 5.868 1.00 92.81 97 LEU A N 1
ATOM 711 C CA . LEU A 1 97 ? -11.427 -11.902 5.331 1.00 92.81 97 LEU A CA 1
ATOM 712 C C . LEU A 1 97 ? -11.205 -11.570 3.854 1.00 92.81 97 LEU A C 1
ATOM 714 O O . LEU A 1 97 ? -10.113 -11.775 3.336 1.00 92.81 97 LEU A O 1
ATOM 718 N N . LEU A 1 98 ? -12.225 -11.041 3.178 1.00 93.25 98 LEU A N 1
ATOM 719 C CA . LEU A 1 98 ? -12.108 -10.591 1.802 1.00 93.25 98 LEU A CA 1
ATOM 720 C C . LEU A 1 98 ? -11.607 -9.146 1.762 1.00 93.25 98 LEU A C 1
ATOM 722 O O . LEU A 1 98 ? -12.229 -8.232 2.314 1.00 93.25 98 LEU A O 1
ATOM 726 N N . GLN A 1 99 ? -10.501 -8.937 1.058 1.00 92.06 99 GLN A N 1
ATOM 727 C CA . GLN A 1 99 ? -10.115 -7.624 0.568 1.00 92.06 99 GLN A CA 1
ATOM 728 C C . GLN A 1 99 ? -10.750 -7.376 -0.794 1.00 92.06 99 GLN A C 1
ATOM 730 O O . GLN A 1 99 ? -10.724 -8.231 -1.677 1.00 92.06 99 GLN A O 1
ATOM 735 N N . TYR A 1 100 ? -11.302 -6.183 -0.964 1.00 89.81 100 TYR A N 1
ATOM 736 C CA . TYR A 1 100 ? -11.886 -5.710 -2.208 1.00 89.81 100 TYR A CA 1
ATOM 737 C C . TYR A 1 100 ? -11.462 -4.270 -2.480 1.00 89.81 100 TYR A C 1
ATOM 739 O O . TYR A 1 100 ? -11.005 -3.545 -1.597 1.00 89.81 100 TYR A O 1
ATOM 747 N N . GLY A 1 101 ? -11.629 -3.824 -3.722 1.00 78.31 101 GLY A N 1
ATOM 748 C CA . GLY A 1 101 ? -11.012 -2.574 -4.154 1.00 78.31 101 GLY A CA 1
ATOM 749 C C . GLY A 1 101 ? -9.492 -2.734 -4.279 1.00 78.31 101 GLY A C 1
ATOM 750 O O . GLY A 1 101 ? -8.871 -3.567 -3.630 1.00 78.31 101 GLY A O 1
ATOM 751 N N . GLY A 1 102 ? -8.894 -1.984 -5.199 1.00 63.16 102 GLY A N 1
ATOM 752 C CA . GLY A 1 102 ? -7.515 -2.224 -5.647 1.00 63.16 102 GLY A CA 1
ATOM 753 C C . GLY A 1 102 ? -7.419 -2.843 -7.046 1.00 63.16 102 GLY A C 1
ATOM 754 O O . GLY A 1 102 ? -6.333 -2.896 -7.605 1.00 63.16 102 GLY A O 1
ATOM 755 N N . GLY A 1 103 ? -8.551 -3.208 -7.659 1.00 53.25 103 GLY A N 1
ATOM 756 C CA . GLY A 1 103 ? -8.656 -3.611 -9.071 1.00 53.25 103 GLY A CA 1
ATOM 757 C C . GLY A 1 103 ? -8.692 -2.447 -10.075 1.00 53.25 103 GLY A C 1
ATOM 758 O O . GLY A 1 103 ? -9.214 -2.610 -11.174 1.00 53.25 103 GLY A O 1
ATOM 759 N N . GLY A 1 104 ? -8.206 -1.259 -9.695 1.00 56.34 104 GLY A N 1
ATOM 760 C CA . GLY A 1 104 ? -8.066 -0.125 -10.614 1.00 56.34 104 GLY A CA 1
ATOM 761 C C . GLY A 1 104 ? -6.962 -0.356 -11.651 1.00 56.34 104 GLY A C 1
ATOM 762 O O . GLY A 1 104 ? -6.315 -1.403 -11.661 1.00 56.34 104 GLY A O 1
ATOM 763 N N . SER A 1 105 ? -6.721 0.635 -12.521 1.00 55.94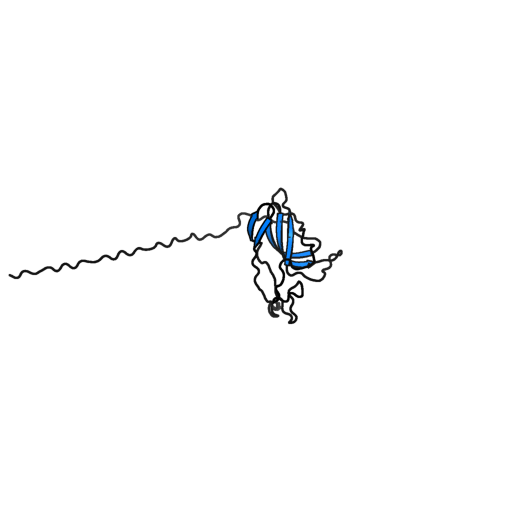 105 SER A N 1
ATOM 764 C CA . SER A 1 105 ? -5.570 0.639 -13.436 1.00 55.94 105 SER A CA 1
ATOM 765 C C . SER A 1 105 ? -4.311 0.225 -12.672 1.00 55.94 105 SER A C 1
ATOM 767 O O . SER A 1 105 ? -3.934 0.910 -11.723 1.00 55.94 105 SER A O 1
ATOM 769 N N . ARG A 1 106 ? -3.742 -0.916 -13.066 1.00 67.94 106 ARG A N 1
ATOM 770 C CA . ARG A 1 106 ? -2.649 -1.680 -12.447 1.00 67.94 106 ARG A CA 1
ATOM 771 C C . ARG A 1 106 ? -1.386 -0.841 -12.182 1.00 67.94 106 ARG A C 1
ATOM 773 O O . ARG A 1 106 ? -0.395 -0.974 -12.892 1.00 67.94 106 ARG A O 1
ATOM 780 N N . ASN A 1 107 ? -1.442 0.023 -11.174 1.00 80.12 107 ASN A N 1
ATOM 781 C CA . ASN A 1 107 ? -0.427 1.007 -10.816 1.00 80.12 107 ASN A CA 1
ATOM 782 C C . ASN A 1 107 ? -0.223 1.027 -9.294 1.00 80.12 107 ASN A C 1
ATOM 784 O O . ASN A 1 107 ? -1.158 0.716 -8.552 1.00 80.12 107 ASN A O 1
ATOM 788 N N . PRO A 1 108 ? 0.964 1.441 -8.818 1.00 89.25 108 PRO A N 1
ATOM 789 C CA . PRO A 1 108 ? 1.203 1.654 -7.397 1.00 89.25 108 PRO A CA 1
ATOM 790 C C . PRO A 1 108 ? 0.202 2.641 -6.798 1.00 89.25 108 PRO A C 1
ATOM 792 O O . PRO A 1 108 ? -0.025 3.710 -7.367 1.00 89.25 108 PRO A O 1
ATOM 795 N N . TYR A 1 109 ? -0.368 2.303 -5.639 1.00 91.25 109 TYR A N 1
ATOM 796 C CA . TYR A 1 109 ? -1.271 3.212 -4.925 1.00 91.25 109 TYR A CA 1
ATOM 797 C C . TYR A 1 109 ? -0.548 4.492 -4.484 1.00 91.25 109 TYR A C 1
ATOM 799 O O . TYR A 1 109 ? -1.063 5.598 -4.639 1.00 91.25 109 TYR A O 1
ATOM 807 N N . PHE A 1 110 ? 0.674 4.336 -3.979 1.00 91.12 110 PHE A N 1
ATOM 808 C CA . PHE A 1 110 ? 1.605 5.429 -3.748 1.00 91.12 110 PHE A CA 1
ATOM 809 C C . PHE A 1 110 ? 2.559 5.519 -4.949 1.00 91.12 110 PHE A C 1
ATOM 811 O O . PHE A 1 110 ? 3.340 4.587 -5.170 1.00 91.12 110 PHE A O 1
ATOM 818 N N . PRO A 1 111 ? 2.484 6.593 -5.754 1.00 90.69 111 PRO A N 1
ATOM 819 C CA . PRO A 1 111 ? 3.239 6.689 -6.994 1.00 90.69 111 PRO A CA 1
ATOM 820 C C . PRO A 1 111 ? 4.715 7.004 -6.743 1.00 90.69 111 PRO A C 1
ATOM 822 O O . PRO A 1 111 ? 5.071 7.710 -5.800 1.00 90.69 111 PRO A O 1
ATOM 825 N N . TYR A 1 112 ? 5.564 6.540 -7.656 1.00 92.19 112 TYR A N 1
ATOM 826 C CA . TYR A 1 112 ? 6.962 6.951 -7.730 1.00 92.19 112 TYR A CA 1
ATOM 827 C C . TYR A 1 112 ? 7.093 8.394 -8.214 1.00 92.19 112 TYR A C 1
ATOM 829 O O . TYR A 1 112 ? 6.438 8.805 -9.176 1.00 92.19 112 TYR A O 1
ATOM 837 N N . THR A 1 113 ? 7.983 9.159 -7.583 1.00 91.62 113 THR A N 1
ATOM 838 C CA . THR A 1 113 ? 8.332 10.505 -8.054 1.00 91.62 113 THR A CA 1
ATOM 839 C C . THR A 1 113 ? 9.366 10.447 -9.186 1.00 91.62 113 THR A C 1
ATOM 841 O O . THR A 1 113 ? 10.033 9.433 -9.384 1.00 91.62 113 THR A O 1
ATOM 844 N N . ALA A 1 114 ? 9.538 11.539 -9.941 1.00 90.94 114 ALA A N 1
ATOM 845 C CA . ALA A 1 114 ? 10.413 11.578 -11.126 1.00 90.94 114 ALA A CA 1
ATOM 846 C C . ALA A 1 114 ? 11.876 11.152 -10.869 1.00 90.94 114 ALA A C 1
ATOM 848 O O . ALA A 1 114 ? 12.550 10.687 -11.780 1.00 90.94 114 ALA A O 1
ATOM 849 N N . GLY A 1 115 ? 12.368 11.278 -9.633 1.00 90.56 115 GLY A N 1
ATOM 850 C CA . GLY A 1 115 ? 13.717 10.853 -9.241 1.00 90.56 115 GLY A CA 1
ATOM 851 C C . GLY A 1 115 ? 13.810 9.423 -8.699 1.00 90.56 115 GLY A C 1
ATOM 852 O O . GLY A 1 115 ? 14.831 9.081 -8.114 1.00 90.56 115 GLY A O 1
ATOM 853 N N . GLU A 1 116 ? 12.748 8.622 -8.804 1.00 93.19 116 GLU A N 1
ATOM 854 C CA . GLU A 1 116 ? 12.635 7.304 -8.163 1.00 93.19 116 GLU A CA 1
ATOM 855 C C . GLU A 1 116 ? 12.326 6.193 -9.172 1.00 93.19 116 GLU A C 1
ATOM 857 O O . GLU A 1 116 ? 11.613 5.240 -8.869 1.00 93.19 116 GLU A O 1
ATOM 862 N N . CYS A 1 117 ? 12.862 6.322 -10.390 1.00 92.75 117 CYS A N 1
ATOM 863 C CA . CYS A 1 117 ? 12.706 5.327 -11.454 1.00 92.75 117 CYS A CA 1
ATOM 864 C C . CYS A 1 117 ? 11.224 5.035 -11.757 1.00 92.75 117 CYS A C 1
ATOM 866 O O . CYS A 1 117 ? 10.786 3.891 -11.854 1.00 92.75 117 CYS A O 1
ATOM 868 N N . ASN A 1 118 ? 10.448 6.111 -11.923 1.00 92.62 118 ASN A N 1
ATOM 869 C CA . ASN A 1 118 ? 8.990 6.108 -12.072 1.00 92.62 118 ASN A CA 1
ATOM 870 C C . ASN A 1 118 ? 8.465 5.638 -13.441 1.00 92.62 118 ASN A C 1
ATOM 872 O O . ASN A 1 118 ? 7.295 5.842 -13.753 1.00 92.62 118 ASN A O 1
ATOM 876 N N . THR A 1 119 ? 9.308 5.023 -14.269 1.00 91.25 119 THR A N 1
ATOM 877 C CA . THR A 1 119 ? 8.919 4.469 -15.576 1.00 91.25 119 THR A CA 1
ATOM 878 C C . THR A 1 119 ? 8.295 3.077 -15.469 1.00 91.25 119 THR A C 1
ATOM 880 O O . THR A 1 119 ? 7.822 2.531 -16.462 1.00 91.25 119 THR A O 1
ATOM 883 N N . ASN A 1 120 ? 8.293 2.489 -14.272 1.00 91.06 120 ASN A N 1
ATOM 884 C CA . ASN A 1 120 ? 7.689 1.198 -13.975 1.00 91.06 120 ASN A CA 1
ATOM 885 C C . ASN A 1 120 ? 6.991 1.226 -12.612 1.00 91.06 120 ASN A C 1
ATOM 887 O O . ASN A 1 120 ? 7.131 2.159 -11.825 1.00 91.06 120 ASN A O 1
ATOM 891 N N . SER A 1 121 ? 6.248 0.166 -12.320 1.00 91.25 121 SER A N 1
ATOM 892 C CA . SER A 1 121 ? 5.439 0.060 -11.111 1.00 91.25 121 SER A CA 1
ATOM 893 C C . SER A 1 121 ? 6.155 -0.560 -9.907 1.00 91.25 121 SER A C 1
ATOM 895 O O . SER A 1 121 ? 5.565 -0.646 -8.834 1.00 91.25 121 SER A O 1
ATOM 897 N N . ALA A 1 122 ? 7.408 -0.989 -10.053 1.00 90.75 122 ALA A N 1
ATOM 898 C CA . ALA A 1 122 ? 8.180 -1.633 -8.989 1.00 90.75 122 ALA A CA 1
ATOM 899 C C . ALA A 1 122 ? 9.359 -0.778 -8.485 1.00 90.75 122 ALA A C 1
ATOM 901 O O . ALA A 1 122 ? 10.042 -1.186 -7.542 1.00 90.75 122 ALA A O 1
ATOM 902 N N . GLY A 1 123 ? 9.596 0.388 -9.101 1.00 92.06 123 GLY A N 1
ATOM 903 C CA . GLY A 1 123 ? 10.700 1.297 -8.783 1.00 92.06 123 GLY A CA 1
ATOM 904 C C . GLY A 1 123 ? 12.062 0.794 -9.237 1.00 92.06 123 GLY A C 1
ATOM 905 O O . GLY A 1 123 ? 13.074 1.213 -8.680 1.00 92.06 123 GLY A O 1
ATOM 906 N N . SER A 1 124 ? 12.097 -0.138 -10.194 1.00 92.19 124 SER A N 1
ATOM 907 C CA . SER A 1 124 ? 13.344 -0.690 -10.726 1.00 92.19 124 SER A CA 1
ATOM 908 C C . SER A 1 124 ? 14.065 0.354 -11.567 1.00 92.19 124 SER A C 1
ATOM 910 O O . SER A 1 124 ? 13.474 0.959 -12.460 1.00 92.19 124 SER A O 1
ATOM 912 N N . CYS A 1 125 ? 15.350 0.540 -11.316 1.00 92.75 125 CYS A N 1
ATOM 913 C CA . CYS A 1 125 ? 16.207 1.442 -12.068 1.00 92.75 125 CYS A CA 1
ATOM 914 C C . CYS A 1 125 ? 17.012 0.666 -13.123 1.00 92.75 125 CYS A C 1
ATOM 916 O O . CYS A 1 125 ? 17.206 -0.545 -13.009 1.00 92.75 125 CYS A O 1
ATOM 918 N N . SER A 1 126 ? 17.487 1.355 -14.164 1.00 92.62 126 SER A N 1
ATOM 919 C CA . SER A 1 126 ? 18.299 0.745 -15.232 1.00 92.62 126 SER A CA 1
ATOM 920 C C . SER A 1 126 ? 19.693 0.309 -14.768 1.00 92.62 126 SER A C 1
ATOM 922 O O . SER A 1 126 ? 20.325 -0.511 -15.425 1.00 92.62 126 SER A O 1
ATOM 924 N N . ASP A 1 127 ? 20.161 0.832 -13.636 1.00 90.44 127 ASP A N 1
ATOM 925 C CA . ASP A 1 127 ? 21.425 0.475 -12.985 1.00 90.44 127 ASP A CA 1
ATOM 926 C C . ASP A 1 127 ? 21.307 -0.763 -12.068 1.00 90.44 127 ASP A C 1
ATOM 928 O O . ASP A 1 127 ? 22.241 -1.085 -11.335 1.00 90.44 127 ASP A O 1
ATOM 932 N N . GLY A 1 128 ? 20.157 -1.449 -12.082 1.00 89.50 128 GLY A N 1
ATOM 933 C CA . GLY A 1 128 ? 19.888 -2.626 -11.251 1.00 89.50 128 GLY A CA 1
ATOM 934 C C . GLY A 1 128 ? 19.528 -2.310 -9.796 1.00 89.50 128 GLY A C 1
ATOM 935 O O . GLY A 1 128 ? 19.334 -3.231 -9.003 1.00 89.50 128 GLY A O 1
ATOM 936 N N . THR A 1 129 ? 19.421 -1.032 -9.424 1.00 92.62 129 THR A N 1
ATOM 937 C CA . THR A 1 129 ? 18.938 -0.609 -8.102 1.00 92.62 129 THR A CA 1
ATOM 938 C C . THR A 1 129 ? 17.411 -0.496 -8.068 1.00 92.62 129 THR A C 1
ATOM 940 O O . THR A 1 129 ? 16.734 -0.594 -9.096 1.00 92.62 129 THR A O 1
ATOM 943 N N . ARG A 1 130 ? 16.836 -0.295 -6.877 1.00 92.12 130 ARG A N 1
ATOM 944 C CA . ARG A 1 130 ? 15.384 -0.152 -6.699 1.00 92.12 130 ARG A CA 1
ATOM 945 C C . ARG A 1 130 ? 15.045 0.944 -5.700 1.00 92.12 130 ARG A C 1
ATOM 947 O O . ARG A 1 130 ? 15.584 0.958 -4.597 1.00 92.12 130 ARG A O 1
ATOM 954 N N . TYR A 1 131 ? 14.089 1.804 -6.028 1.00 93.62 131 TYR A N 1
ATOM 955 C CA . TYR A 1 131 ? 13.394 2.596 -5.016 1.00 93.62 131 TYR A CA 1
ATOM 956 C C . TYR A 1 131 ? 12.235 1.787 -4.434 1.00 93.62 131 TYR A C 1
ATOM 958 O O . TYR A 1 131 ? 11.348 1.328 -5.155 1.00 93.62 131 TYR A O 1
ATOM 966 N N . ALA A 1 132 ? 12.241 1.594 -3.120 1.00 90.50 132 ALA A N 1
ATOM 967 C CA . ALA A 1 132 ? 11.155 0.933 -2.413 1.00 90.50 132 ALA A CA 1
ATOM 968 C C . ALA A 1 132 ? 10.187 1.978 -1.852 1.00 90.50 132 ALA A C 1
ATOM 970 O O . ALA A 1 132 ? 10.595 2.890 -1.133 1.00 90.50 132 ALA A O 1
ATOM 971 N N . ILE A 1 133 ? 8.902 1.825 -2.174 1.00 90.44 133 ILE A N 1
ATOM 972 C CA . ILE A 1 133 ? 7.811 2.585 -1.565 1.00 90.44 133 ILE A CA 1
ATOM 973 C C . ILE A 1 133 ? 7.122 1.635 -0.597 1.00 90.44 133 ILE A C 1
ATOM 975 O O . ILE A 1 133 ? 6.257 0.859 -0.980 1.00 90.44 133 ILE A O 1
ATOM 979 N N . TRP A 1 134 ? 7.552 1.650 0.657 1.00 89.69 134 TRP A N 1
ATOM 980 C CA . TRP A 1 134 ? 7.069 0.728 1.678 1.00 89.69 134 TRP A CA 1
ATOM 981 C C . TRP A 1 134 ? 6.370 1.500 2.798 1.00 89.69 134 TRP A C 1
ATOM 983 O O . TRP A 1 134 ? 7.046 2.085 3.648 1.00 89.69 134 TRP A O 1
ATOM 993 N N . PRO A 1 135 ? 5.024 1.558 2.804 1.00 88.38 135 PRO A N 1
ATOM 994 C CA . PRO A 1 135 ? 4.286 2.075 3.949 1.00 88.38 135 PRO A CA 1
ATOM 995 C C . PRO A 1 135 ? 4.465 1.121 5.137 1.00 88.38 135 PRO A C 1
ATOM 997 O O . PRO A 1 135 ? 3.775 0.115 5.257 1.00 88.38 135 PRO A O 1
ATOM 1000 N N . ASP A 1 136 ? 5.414 1.438 6.017 1.00 85.81 136 ASP A N 1
ATOM 1001 C CA . ASP A 1 136 ? 5.738 0.618 7.194 1.00 85.81 136 ASP A CA 1
ATOM 1002 C C . ASP A 1 136 ? 4.744 0.817 8.356 1.00 85.81 136 ASP A C 1
ATOM 1004 O O . ASP A 1 136 ? 4.852 0.166 9.396 1.00 85.81 136 ASP A O 1
ATOM 1008 N N . GLN A 1 137 ? 3.789 1.739 8.208 1.00 90.00 137 GLN A N 1
ATOM 1009 C CA . GLN A 1 137 ? 2.775 2.052 9.210 1.00 90.00 137 GLN A CA 1
ATOM 1010 C C . GLN A 1 137 ? 1.392 2.195 8.566 1.00 90.00 137 GLN A C 1
ATOM 1012 O O . GLN A 1 137 ? 1.289 2.706 7.444 1.00 90.00 137 GLN A O 1
ATOM 1017 N N . PRO A 1 138 ? 0.318 1.804 9.280 1.00 92.56 138 PRO A N 1
ATOM 1018 C CA . PRO A 1 138 ? -1.039 2.118 8.862 1.00 92.56 138 PRO A CA 1
ATOM 1019 C C . PRO A 1 138 ? -1.244 3.626 8.655 1.00 92.56 138 PRO A C 1
ATOM 1021 O O . PRO A 1 138 ? -0.657 4.421 9.395 1.00 92.56 138 PRO A O 1
ATOM 1024 N N . PRO A 1 139 ? -2.106 4.045 7.712 1.00 94.06 139 PRO A N 1
ATOM 1025 C CA . PRO A 1 139 ? -2.452 5.452 7.561 1.00 94.06 139 PRO A CA 1
ATOM 1026 C C . PRO A 1 139 ? -3.055 6.029 8.849 1.00 94.06 139 PRO A C 1
ATOM 1028 O O . PRO A 1 139 ? -3.943 5.434 9.459 1.00 94.06 139 PRO A O 1
ATOM 1031 N N . LEU A 1 140 ? -2.607 7.218 9.244 1.00 95.56 140 LEU A N 1
ATOM 1032 C CA . LEU A 1 140 ? -3.154 7.983 10.355 1.00 95.56 140 LEU A CA 1
ATOM 1033 C C . LEU A 1 140 ? -4.313 8.847 9.865 1.00 95.56 140 LEU A C 1
ATOM 1035 O O . LEU A 1 140 ? -4.101 9.800 9.119 1.00 95.56 140 LEU A O 1
ATOM 1039 N N . VAL A 1 141 ? -5.528 8.552 10.321 1.00 96.25 141 VAL A N 1
ATOM 1040 C CA . VAL A 1 141 ? -6.698 9.404 10.068 1.00 96.25 141 VAL A CA 1
ATOM 1041 C C . VAL A 1 141 ? -6.563 10.707 10.856 1.00 96.25 141 VAL A C 1
ATOM 1043 O O . VAL A 1 141 ? -6.413 10.685 12.076 1.00 96.25 141 VAL A O 1
ATOM 1046 N N . THR A 1 142 ? -6.642 11.842 10.162 1.00 96.88 142 THR A N 1
ATOM 1047 C CA . THR A 1 142 ? -6.540 13.184 10.761 1.00 96.88 142 THR A CA 1
ATOM 1048 C C . THR A 1 142 ? -7.845 13.964 10.714 1.00 96.88 142 THR A C 1
ATOM 1050 O O . THR A 1 142 ? -8.038 14.868 11.522 1.00 96.88 142 THR A O 1
ATOM 1053 N N . SER A 1 143 ? -8.747 13.648 9.781 1.00 96.81 143 SER A N 1
ATOM 1054 C CA . SER A 1 143 ? -10.079 14.252 9.751 1.00 96.81 143 SER A CA 1
ATOM 1055 C C . SER A 1 143 ? -11.107 13.354 9.072 1.00 96.81 143 SER A C 1
ATOM 1057 O O . SER A 1 143 ? -10.793 12.558 8.185 1.00 96.81 143 SER A O 1
ATOM 1059 N N . VAL A 1 144 ? -12.357 13.515 9.501 1.00 95.62 144 VAL A N 1
ATOM 1060 C CA . VAL A 1 144 ? -13.540 12.899 8.899 1.00 95.62 144 VAL A CA 1
ATOM 1061 C C . VAL A 1 144 ? -14.573 14.006 8.717 1.00 95.62 144 VAL A C 1
ATOM 1063 O O . VAL A 1 144 ? -14.970 14.641 9.692 1.00 95.62 144 VAL A O 1
ATOM 1066 N N . ASN A 1 145 ? -14.978 14.267 7.476 1.00 94.81 145 ASN A N 1
ATOM 1067 C CA . ASN A 1 145 ? -16.014 15.238 7.132 1.00 94.81 145 ASN A CA 1
ATOM 1068 C C . ASN A 1 145 ? -17.065 14.561 6.242 1.00 94.81 145 ASN A C 1
ATOM 1070 O O . ASN A 1 145 ? -16.847 14.350 5.045 1.00 94.81 145 ASN A O 1
ATOM 1074 N N . GLY A 1 146 ? -18.182 14.159 6.854 1.00 90.50 146 GLY A N 1
ATOM 1075 C CA . GLY A 1 146 ? -19.187 13.316 6.209 1.00 90.50 146 GLY A CA 1
ATOM 1076 C C . GLY A 1 146 ? -18.561 12.018 5.696 1.00 90.50 146 GLY A C 1
ATOM 1077 O O . GLY A 1 146 ? -17.985 11.254 6.466 1.00 90.50 146 GLY A O 1
ATOM 1078 N N . ASN A 1 147 ? -18.625 11.810 4.380 1.00 89.31 147 ASN A N 1
ATOM 1079 C CA . ASN A 1 147 ? -18.082 10.622 3.713 1.00 89.31 147 ASN A CA 1
ATOM 1080 C C . ASN A 1 147 ? -16.627 10.790 3.241 1.00 89.31 147 ASN A C 1
ATOM 1082 O O . ASN A 1 147 ? -16.092 9.902 2.579 1.00 89.31 147 ASN A O 1
ATOM 1086 N N . THR A 1 148 ? -15.990 11.923 3.548 1.00 93.62 148 THR A N 1
ATOM 1087 C CA . THR A 1 148 ? -14.596 12.194 3.178 1.00 93.62 148 THR A CA 1
ATOM 1088 C C . THR A 1 148 ? -13.694 11.985 4.381 1.00 93.62 148 THR A C 1
ATOM 1090 O O . THR A 1 148 ? -13.916 12.571 5.441 1.00 93.62 148 THR A O 1
ATOM 1093 N N . VAL A 1 149 ? -12.657 11.168 4.210 1.00 95.25 149 VAL A N 1
ATOM 1094 C CA . VAL A 1 149 ? -11.659 10.895 5.247 1.00 95.25 149 VAL A CA 1
ATOM 1095 C C . VAL A 1 149 ? -10.296 11.326 4.736 1.00 95.25 149 VAL A C 1
ATOM 1097 O O . VAL A 1 149 ? -9.870 10.892 3.667 1.00 95.25 149 VAL A O 1
ATOM 1100 N N . THR A 1 150 ? -9.608 12.153 5.517 1.00 95.94 150 THR A N 1
ATOM 1101 C CA . THR A 1 150 ? -8.211 12.504 5.264 1.00 95.94 150 THR A CA 1
ATOM 1102 C C . THR A 1 150 ? -7.333 11.674 6.179 1.00 95.94 150 THR A C 1
ATOM 1104 O O . THR A 1 150 ? -7.493 11.696 7.404 1.00 95.94 150 THR A O 1
ATOM 1107 N N . ALA A 1 151 ? -6.394 10.950 5.578 1.00 95.06 151 ALA A N 1
ATOM 1108 C CA . ALA A 1 151 ? -5.388 10.188 6.291 1.00 95.06 151 ALA A CA 1
ATOM 1109 C C . ALA A 1 151 ? -4.006 10.423 5.684 1.00 95.06 151 ALA A C 1
ATOM 1111 O O . ALA A 1 151 ? -3.871 10.612 4.475 1.00 95.06 151 ALA A O 1
ATOM 1112 N N . TYR A 1 152 ? -2.984 10.377 6.531 1.00 94.12 152 TYR A N 1
ATOM 1113 C CA . TYR A 1 152 ? -1.590 10.534 6.140 1.00 94.12 152 TYR A CA 1
ATOM 1114 C C . TYR A 1 152 ? -0.815 9.256 6.430 1.00 94.12 152 TYR A C 1
ATOM 1116 O O . TYR A 1 152 ? -1.072 8.565 7.410 1.00 94.12 152 TYR A O 1
ATOM 1124 N N . THR A 1 153 ? 0.163 8.952 5.590 1.00 92.75 153 THR A N 1
ATOM 1125 C CA . THR A 1 153 ? 1.190 7.958 5.892 1.00 92.75 153 THR A CA 1
ATOM 1126 C C . THR A 1 153 ? 2.555 8.565 5.608 1.00 92.75 153 THR A C 1
ATOM 1128 O O . THR A 1 153 ? 2.668 9.562 4.891 1.00 92.75 153 THR A O 1
ATOM 1131 N N . TRP A 1 154 ? 3.591 7.964 6.175 1.00 90.62 154 TRP A N 1
ATOM 1132 C CA . TRP A 1 154 ? 4.971 8.378 5.989 1.00 90.62 154 TRP A CA 1
ATOM 1133 C C . TRP A 1 154 ? 5.732 7.218 5.382 1.00 90.62 154 TRP A C 1
ATOM 1135 O O . TRP A 1 154 ? 5.852 6.151 5.982 1.00 90.62 154 TRP A O 1
ATOM 1145 N N . ILE A 1 155 ? 6.249 7.440 4.180 1.00 90.69 155 ILE A N 1
ATOM 1146 C CA . ILE A 1 155 ? 7.013 6.443 3.446 1.00 90.69 155 ILE A CA 1
ATOM 1147 C C . ILE A 1 155 ? 8.452 6.921 3.416 1.00 90.69 155 ILE A C 1
ATOM 1149 O O . ILE A 1 155 ? 8.749 8.031 2.970 1.00 90.69 155 ILE A O 1
ATOM 1153 N N . ARG A 1 156 ? 9.355 6.092 3.936 1.00 89.56 156 ARG A N 1
ATOM 1154 C CA . ARG A 1 156 ? 10.781 6.394 3.876 1.00 89.56 156 ARG A CA 1
ATOM 1155 C C . ARG A 1 156 ? 11.247 6.271 2.434 1.00 89.56 156 ARG A C 1
ATOM 1157 O O . ARG A 1 156 ? 10.943 5.294 1.758 1.00 89.56 156 ARG A O 1
ATOM 1164 N N . LYS A 1 157 ? 12.033 7.247 1.986 1.00 88.25 157 LYS A N 1
ATOM 1165 C CA . LYS A 1 157 ? 12.716 7.160 0.700 1.00 88.25 157 LYS A CA 1
ATOM 1166 C C . LYS A 1 157 ? 13.873 6.172 0.817 1.00 88.25 157 LYS A C 1
ATOM 1168 O O . LYS A 1 157 ? 14.933 6.515 1.338 1.00 88.25 157 LYS A O 1
ATOM 1173 N N . THR A 1 158 ? 13.664 4.950 0.342 1.00 90.62 158 THR A N 1
ATOM 1174 C CA . THR A 1 158 ? 14.661 3.879 0.417 1.00 90.62 158 THR A CA 1
ATOM 1175 C C . THR A 1 158 ? 15.156 3.519 -0.977 1.00 90.62 158 THR A C 1
ATOM 1177 O O . THR A 1 158 ? 14.388 3.053 -1.813 1.00 90.62 158 THR A O 1
ATOM 1180 N N . HIS A 1 159 ? 16.454 3.722 -1.215 1.00 92.69 159 HIS A N 1
ATOM 1181 C CA . HIS A 1 159 ? 17.142 3.313 -2.440 1.00 92.69 159 HIS A CA 1
ATOM 1182 C C . HIS A 1 159 ? 17.964 2.055 -2.159 1.00 92.69 159 HIS A C 1
ATOM 1184 O O . HIS A 1 159 ? 19.021 2.115 -1.531 1.00 92.69 159 HIS A O 1
ATOM 1190 N N . ILE A 1 160 ? 17.439 0.909 -2.575 1.00 91.00 160 ILE A N 1
ATOM 1191 C CA . ILE A 1 160 ? 18.066 -0.398 -2.413 1.00 91.00 160 ILE A CA 1
ATOM 1192 C C . ILE A 1 160 ? 19.127 -0.550 -3.501 1.00 91.00 160 ILE A C 1
ATOM 1194 O O . ILE A 1 160 ? 18.819 -0.570 -4.693 1.00 91.00 160 ILE A O 1
ATOM 1198 N N . LYS A 1 161 ? 20.381 -0.665 -3.068 1.00 89.31 161 LYS A N 1
ATOM 1199 C CA . LYS A 1 161 ? 21.544 -0.961 -3.914 1.00 89.31 161 LYS A CA 1
ATOM 1200 C C . LYS A 1 161 ? 21.930 -2.434 -3.749 1.00 89.31 161 LYS A C 1
ATOM 1202 O O . LYS A 1 161 ? 21.486 -3.067 -2.794 1.00 89.31 161 LYS A O 1
ATOM 1207 N N . GLY A 1 162 ? 22.732 -2.972 -4.668 1.00 69.75 162 GLY A N 1
ATOM 1208 C CA . GLY A 1 162 ? 23.019 -4.408 -4.846 1.00 69.75 162 GLY A CA 1
ATOM 1209 C C . GLY A 1 162 ? 23.685 -5.186 -3.694 1.00 69.75 162 GLY A C 1
ATOM 1210 O O . GLY A 1 162 ? 24.297 -6.210 -3.962 1.00 69.75 162 GLY A O 1
ATOM 1211 N N . GLU A 1 163 ? 23.570 -4.765 -2.432 1.00 57.44 163 GLU A N 1
ATOM 1212 C CA . GLU A 1 163 ? 24.268 -5.387 -1.293 1.00 57.44 163 GLU A CA 1
ATOM 1213 C C . GLU A 1 163 ? 23.366 -5.824 -0.122 1.00 57.44 163 GLU A C 1
ATOM 1215 O O . GLU A 1 163 ? 23.864 -6.348 0.870 1.00 57.44 163 GLU A O 1
ATOM 1220 N N . VAL A 1 164 ? 22.037 -5.686 -0.191 1.00 51.81 164 VAL A N 1
ATOM 1221 C CA . VAL A 1 164 ? 21.185 -5.902 1.006 1.00 51.81 164 VAL A CA 1
ATOM 1222 C C . VAL A 1 164 ? 20.725 -7.362 1.211 1.00 51.81 164 VAL A C 1
ATOM 1224 O O . VAL A 1 164 ? 20.025 -7.650 2.175 1.00 51.81 164 VAL A O 1
ATOM 1227 N N . CYS A 1 165 ? 21.131 -8.321 0.367 1.00 46.34 165 CYS A N 1
ATOM 1228 C CA . CYS A 1 165 ? 20.627 -9.705 0.457 1.00 46.34 165 CYS A CA 1
ATOM 1229 C C . CYS A 1 165 ? 21.698 -10.808 0.362 1.00 46.34 165 CYS A C 1
ATOM 1231 O O . CYS A 1 165 ? 21.430 -11.888 -0.153 1.00 46.34 165 CYS A O 1
ATOM 1233 N N . MET A 1 166 ? 22.911 -10.566 0.872 1.00 41.31 166 MET A N 1
ATOM 1234 C CA . MET A 1 166 ? 23.966 -11.588 0.976 1.00 41.31 166 MET A CA 1
ATOM 1235 C C . MET A 1 166 ? 24.353 -11.820 2.443 1.00 41.31 166 MET A C 1
ATOM 1237 O O . MET A 1 166 ? 25.468 -11.529 2.865 1.00 41.31 166 MET A O 1
ATOM 1241 N N . ARG A 1 167 ? 23.446 -12.395 3.243 1.00 40.88 167 ARG A N 1
ATOM 1242 C CA . ARG A 1 167 ? 23.895 -13.329 4.285 1.00 40.88 167 ARG A CA 1
ATOM 1243 C C . ARG A 1 167 ? 23.835 -14.711 3.660 1.00 40.88 167 ARG A C 1
ATOM 1245 O O . ARG A 1 167 ? 22.780 -15.335 3.623 1.00 40.88 167 ARG A O 1
ATOM 1252 N N . ALA A 1 168 ? 24.969 -15.143 3.115 1.00 41.41 168 ALA A N 1
ATOM 1253 C CA . ALA A 1 168 ? 25.177 -16.534 2.768 1.00 41.41 168 ALA A CA 1
ATOM 1254 C C . ALA A 1 168 ? 24.859 -17.378 4.009 1.00 41.41 168 ALA A C 1
ATOM 1256 O O . ALA A 1 168 ? 25.46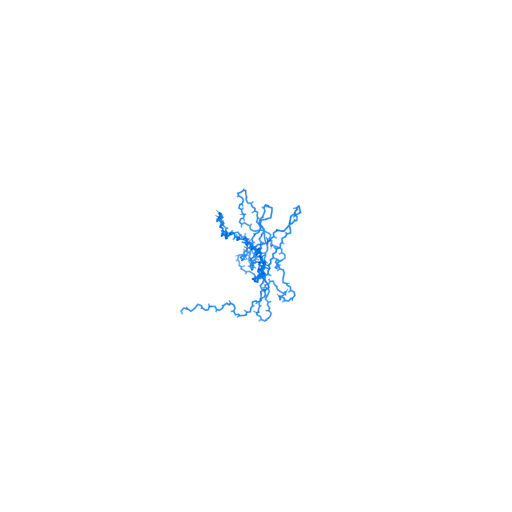8 -17.187 5.064 1.00 41.41 168 ALA A O 1
ATOM 1257 N N . ALA A 1 169 ? 23.884 -18.277 3.893 1.00 44.69 169 ALA A N 1
ATOM 1258 C CA . ALA A 1 169 ? 23.809 -19.415 4.786 1.00 44.69 169 ALA A CA 1
ATOM 1259 C C . ALA A 1 169 ? 25.092 -20.218 4.548 1.00 44.69 169 ALA A C 1
ATOM 1261 O O . ALA A 1 169 ? 25.231 -20.896 3.532 1.00 44.69 169 ALA A O 1
ATOM 1262 N N . GLN A 1 170 ? 26.071 -20.042 5.431 1.00 40.31 170 GLN A N 1
ATOM 1263 C CA . GLN A 1 170 ? 27.182 -20.971 5.540 1.00 40.31 170 GLN A CA 1
ATOM 1264 C C . GLN A 1 170 ? 26.599 -22.236 6.170 1.00 40.31 170 GLN A C 1
ATOM 1266 O O . GLN A 1 170 ? 26.286 -22.243 7.361 1.00 40.31 170 GLN A O 1
ATOM 1271 N N . TYR A 1 171 ? 26.349 -23.236 5.327 1.00 42.09 171 TYR A N 1
ATOM 1272 C CA . TYR A 1 171 ? 26.247 -24.629 5.750 1.00 42.09 171 TYR A CA 1
ATOM 1273 C C . TYR A 1 171 ? 27.654 -25.192 5.940 1.00 42.09 171 TYR A C 1
ATOM 1275 O O . TYR A 1 171 ? 28.535 -24.826 5.125 1.00 42.09 171 TYR A O 1
#

Sequence (171 aa):
MARSACLFLGALLLESVASAAVSKRAFTPTVKSATVIGNIADPAINRDSCGSVRIGDRAFWTCRDSQPYDGNGVPTLPLWSTSASWSNFKADGTPDLLQYGGGGSRNPYFPYTAGECNTNSAGSCSDGTRYAIWPDQPPLVTSVNGNTVTAYTWIRKTHIKGEVCMRAAQY